Protein AF-A0A5B7D6G7-F1 (afdb_monomer)

Radius of gyration: 20.79 Å; Cα contacts (8 Å, |Δi|>4): 85; chains: 1; bounding box: 47×37×53 Å

Secondary structure (DSSP, 8-state):
----PPPPHHHHHHHHTT-HHHHHTS-HHHHGGGHHHHHHHHHSPPS---HHHHHHHHHHHHHHHT-THHHHHHHHHT--HHHHHHHHHHHHHHHHHTTT--TT--SS-----S-HHHHHHHS-HHHHHHHHHHHHHHHHHH--

Foldseek 3Di:
DPDLDDQDPQNVVCVVVVVLVSVLPDDPVNCVSCLLVLLVLLPDDDPDPDPVSVVSSVSSVVVLVVDPVSVLSNLVSVQPPVVVVVLLVVQLVVCVVPPNDDPQDRSLDHDCPDDLVVCLVPDGPNNVVSSVSSVVSNVVVVVD

pLDDT: mean 80.15, std 9.9, range [40.59, 91.38]

Sequence (144 aa):
MPVATPVSPRVFKAIEKSDIHTLACCREEDIRAILPCLVRMSLIAPLDHSEECIAGRKVILRILSGIEVVNSLVALLSIDFPALEADVKKEQQLRQKLGGGNQGESVLVQNLANGLALEFECSDPTRRLRLLLSELLLVMAQLI

Solvent-accessible surface area (backbone atoms only — not comparable to full-atom values): 8798 Å² total; per-residue (Å²): 129,86,76,79,70,77,71,48,72,68,57,51,52,26,59,78,67,64,37,56,71,62,55,71,71,52,53,67,81,67,44,58,76,48,41,71,58,54,51,47,65,66,69,51,82,71,93,58,85,49,70,67,52,54,53,45,45,53,52,52,51,53,61,47,73,74,40,77,69,43,60,62,48,48,55,62,71,66,55,60,56,70,62,50,51,54,45,51,53,50,40,54,51,50,50,68,72,61,69,81,67,73,86,83,76,43,77,58,57,68,84,79,86,56,61,71,68,60,48,44,74,75,42,55,68,60,57,33,50,30,51,51,49,50,53,50,53,54,54,56,63,72,76,109

Mean predicted aligned error: 10.12 Å

Organism: Portunus trituberculatus (NCBI:txid210409)

InterPro domains:
  IPR029321 Integrator complex subunit 2 [PF14750] (20-143)
  IPR029321 Integrator complex subunit 2 [PTHR28608] (6-143)

Nearest PDB structures (foldseek):
  8rc4-assembly1_b  TM=6.571E-01  e=1.757E-06  Homo sapiens
  7ycx-assembly1_B  TM=6.216E-01  e=2.152E-06  Homo sapiens
  8rbx-assembly1_b  TM=6.575E-01  e=7.265E-06  Homo sapiens

Structure (mmCIF, N/CA/C/O backbone):
data_AF-A0A5B7D6G7-F1
#
_entry.id   AF-A0A5B7D6G7-F1
#
loop_
_atom_site.group_PDB
_atom_site.id
_atom_site.type_symbol
_atom_site.label_atom_id
_atom_site.label_alt_id
_atom_site.label_comp_id
_atom_site.label_asym_id
_atom_site.label_entity_id
_atom_site.label_seq_id
_atom_site.pdbx_PDB_ins_code
_atom_site.Cartn_x
_atom_site.Cartn_y
_atom_site.Cartn_z
_atom_site.occupancy
_atom_site.B_iso_or_equiv
_atom_site.auth_seq_id
_atom_site.auth_comp_id
_atom_site.auth_asym_id
_atom_site.auth_atom_id
_atom_site.pdbx_PDB_model_num
ATOM 1 N N . MET A 1 1 ? -3.063 -21.694 -6.028 1.00 40.59 1 MET A N 1
ATOM 2 C CA . MET A 1 1 ? -2.247 -20.504 -5.702 1.00 40.59 1 MET A CA 1
ATOM 3 C C . MET A 1 1 ? -1.380 -20.196 -6.908 1.00 40.59 1 MET A C 1
ATOM 5 O O . MET A 1 1 ? -0.779 -21.145 -7.401 1.00 40.59 1 MET A O 1
ATOM 9 N N . PRO A 1 2 ? -1.350 -18.965 -7.446 1.00 51.28 2 PRO A N 1
ATOM 10 C CA . PRO A 1 2 ? -0.471 -18.677 -8.568 1.00 51.28 2 PRO A CA 1
ATOM 11 C C . PRO A 1 2 ? 0.969 -18.745 -8.055 1.00 51.28 2 PRO A C 1
ATOM 13 O O . PRO A 1 2 ? 1.349 -18.016 -7.140 1.00 51.28 2 PRO A O 1
ATOM 16 N N . VAL A 1 3 ? 1.731 -19.696 -8.590 1.00 53.28 3 VAL A N 1
ATOM 17 C CA . VAL A 1 3 ? 3.166 -19.839 -8.344 1.00 53.28 3 VAL A CA 1
ATOM 18 C C . VAL A 1 3 ? 3.813 -18.533 -8.791 1.00 53.28 3 VAL A C 1
ATOM 20 O O . VAL A 1 3 ? 3.633 -18.133 -9.940 1.00 53.28 3 VAL A O 1
ATOM 23 N N . ALA A 1 4 ? 4.498 -17.838 -7.881 1.00 61.00 4 ALA A N 1
ATOM 24 C CA . ALA A 1 4 ? 5.213 -16.613 -8.211 1.00 61.00 4 ALA A CA 1
ATOM 25 C C . ALA A 1 4 ? 6.219 -16.931 -9.324 1.00 61.00 4 ALA A C 1
ATOM 27 O O . ALA A 1 4 ? 7.186 -17.661 -9.107 1.00 61.00 4 ALA A O 1
ATOM 28 N N . THR A 1 5 ? 5.955 -16.441 -10.534 1.00 67.38 5 THR A N 1
ATOM 29 C CA . THR A 1 5 ? 6.876 -16.580 -11.658 1.00 67.38 5 THR A CA 1
ATOM 30 C C 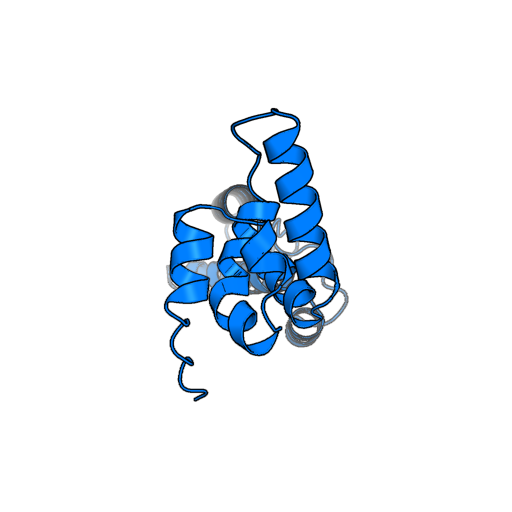. THR A 1 5 ? 8.188 -15.896 -11.279 1.00 67.38 5 THR A C 1
ATOM 32 O O . THR A 1 5 ? 8.158 -14.725 -10.886 1.00 67.38 5 THR A O 1
ATOM 35 N N . PRO A 1 6 ? 9.328 -16.604 -11.332 1.00 76.38 6 PRO A N 1
ATOM 36 C CA . PRO A 1 6 ? 10.604 -16.039 -10.924 1.00 76.38 6 PRO A CA 1
ATOM 37 C C . PRO A 1 6 ? 10.941 -14.823 -11.791 1.00 76.38 6 PRO A C 1
ATOM 39 O O . PRO A 1 6 ? 10.789 -14.857 -13.011 1.00 76.38 6 PRO A O 1
ATOM 42 N N . VAL A 1 7 ? 11.399 -13.744 -11.150 1.00 81.06 7 VAL A N 1
ATOM 43 C CA . VAL A 1 7 ? 11.840 -12.528 -11.846 1.00 81.06 7 VAL A CA 1
ATOM 44 C C . VAL A 1 7 ? 13.009 -12.890 -12.756 1.00 81.06 7 VAL A C 1
ATOM 46 O O . VAL A 1 7 ? 13.977 -13.512 -12.313 1.00 81.06 7 VAL A O 1
ATOM 49 N N . SER A 1 8 ? 12.945 -12.495 -14.028 1.00 86.06 8 SER A N 1
ATOM 50 C CA . SER A 1 8 ? 14.039 -12.783 -14.951 1.00 86.06 8 SER A CA 1
ATOM 51 C C . SER A 1 8 ? 15.327 -12.062 -14.509 1.00 86.06 8 SER A C 1
ATOM 53 O O . SER A 1 8 ? 15.271 -10.916 -14.046 1.00 86.06 8 SER A O 1
ATOM 55 N N . PRO A 1 9 ? 16.521 -12.668 -14.679 1.00 86.56 9 PRO A N 1
ATOM 56 C CA . PRO A 1 9 ? 17.784 -12.044 -14.269 1.00 86.56 9 PRO A CA 1
ATOM 57 C C . PRO A 1 9 ? 18.030 -10.677 -14.917 1.00 86.56 9 PRO A C 1
ATOM 59 O O . PRO A 1 9 ? 18.694 -9.818 -14.338 1.00 86.56 9 PRO A O 1
ATOM 62 N N . ARG A 1 10 ? 17.487 -10.467 -16.123 1.00 87.06 10 ARG A N 1
ATOM 63 C CA . ARG A 1 10 ? 17.542 -9.188 -16.837 1.00 87.06 10 ARG A CA 1
ATOM 64 C C . ARG A 1 10 ? 16.758 -8.105 -16.099 1.00 87.06 10 ARG A C 1
ATOM 66 O O . ARG A 1 10 ? 17.290 -7.021 -15.892 1.00 87.06 10 ARG A O 1
ATOM 73 N N . VAL A 1 11 ? 15.525 -8.407 -15.694 1.00 87.31 11 VAL A N 1
ATOM 74 C CA . VAL A 1 11 ? 14.659 -7.474 -14.961 1.00 87.31 11 VAL A CA 1
ATOM 75 C C . VAL A 1 11 ? 15.235 -7.182 -13.580 1.00 87.31 11 VAL A C 1
ATOM 77 O O . VAL A 1 11 ? 15.297 -6.027 -13.173 1.00 87.31 11 VAL A O 1
ATOM 80 N N . PHE A 1 12 ? 15.736 -8.211 -12.893 1.00 87.56 12 PHE A N 1
ATOM 81 C CA . PHE A 1 12 ? 16.377 -8.048 -11.591 1.00 87.56 12 PHE A CA 1
ATOM 82 C C . PHE A 1 12 ? 17.577 -7.091 -11.656 1.00 87.56 12 PHE A C 1
ATOM 84 O O . PHE A 1 12 ? 17.635 -6.126 -10.897 1.00 87.56 12 PHE A O 1
ATOM 91 N N . LYS A 1 13 ? 18.489 -7.294 -12.620 1.00 89.12 13 LYS A N 1
ATOM 92 C CA . LYS A 1 13 ? 19.636 -6.394 -12.839 1.00 89.12 13 LYS A CA 1
ATOM 93 C C . LYS A 1 13 ? 19.214 -4.975 -13.218 1.00 89.12 13 LYS A C 1
ATOM 95 O O . LYS A 1 13 ? 19.887 -4.024 -12.833 1.00 89.12 13 LYS A O 1
ATOM 100 N N . ALA A 1 14 ? 18.130 -4.828 -13.980 1.00 88.44 14 ALA A N 1
ATOM 101 C CA . ALA A 1 14 ? 17.616 -3.516 -14.358 1.00 88.44 14 ALA A CA 1
ATOM 102 C C . ALA A 1 14 ? 17.087 -2.743 -13.139 1.00 88.44 14 ALA A C 1
ATOM 104 O O . ALA A 1 14 ? 17.354 -1.553 -13.021 1.00 88.44 14 ALA A O 1
ATOM 105 N N . ILE A 1 15 ? 16.421 -3.411 -12.191 1.00 87.56 15 ILE A N 1
ATOM 106 C CA . ILE A 1 15 ? 16.010 -2.788 -10.921 1.00 87.56 15 ILE A CA 1
ATOM 107 C C . ILE A 1 15 ? 17.213 -2.450 -10.052 1.00 87.56 15 ILE A C 1
ATOM 109 O O . ILE A 1 15 ? 17.296 -1.335 -9.549 1.00 87.56 15 ILE A O 1
ATOM 113 N N . GLU A 1 16 ? 18.133 -3.401 -9.870 1.00 86.88 16 GLU A N 1
ATOM 114 C CA . GLU A 1 16 ? 19.326 -3.225 -9.035 1.00 86.88 16 GLU A CA 1
ATOM 115 C C . GLU A 1 16 ? 20.129 -1.990 -9.462 1.00 86.88 16 GLU A C 1
ATOM 117 O O . GLU A 1 16 ? 20.572 -1.208 -8.625 1.00 86.88 16 GLU A O 1
ATOM 122 N N . LYS A 1 17 ? 20.269 -1.787 -10.776 1.00 86.50 17 LYS A N 1
ATOM 123 C CA . LYS A 1 17 ? 20.980 -0.642 -11.356 1.00 86.50 17 LYS A CA 1
ATOM 124 C C . LYS A 1 17 ? 20.103 0.586 -11.590 1.00 86.50 17 LYS A C 1
ATOM 126 O O . LYS A 1 17 ? 20.603 1.573 -12.119 1.00 86.50 17 LYS A O 1
ATOM 131 N N . SER A 1 18 ? 18.817 0.526 -11.243 1.00 81.06 18 SER A N 1
ATOM 132 C CA . SER A 1 18 ? 17.831 1.560 -11.568 1.00 81.06 18 SER A CA 1
ATOM 133 C C . SER A 1 18 ? 17.865 1.975 -13.053 1.00 81.06 18 SER A C 1
ATOM 135 O O . SER A 1 18 ? 17.728 3.150 -13.393 1.00 81.06 18 SER A O 1
ATOM 137 N N . ASP A 1 19 ? 18.053 1.007 -13.954 1.00 86.00 19 ASP A N 1
ATOM 138 C CA . ASP A 1 19 ? 18.057 1.219 -15.402 1.00 86.00 19 ASP A CA 1
ATOM 139 C C . ASP A 1 19 ? 16.619 1.273 -15.932 1.00 86.00 19 ASP A C 1
ATOM 141 O O . ASP A 1 19 ? 16.009 0.277 -16.337 1.00 86.00 19 ASP A O 1
ATOM 145 N N . ILE A 1 20 ? 16.074 2.485 -15.915 1.00 84.75 20 ILE A N 1
ATOM 146 C CA . ILE A 1 20 ? 14.682 2.762 -16.265 1.00 84.75 20 ILE A CA 1
ATOM 147 C C . ILE A 1 20 ? 14.415 2.564 -17.766 1.00 84.75 20 ILE A C 1
ATOM 149 O O . ILE A 1 20 ? 13.304 2.186 -18.143 1.00 84.75 20 ILE A O 1
ATOM 153 N N . HIS A 1 21 ? 15.424 2.727 -18.626 1.00 84.44 21 HIS A N 1
ATOM 154 C CA . HIS A 1 21 ? 15.289 2.473 -20.063 1.00 84.44 21 HIS A CA 1
ATOM 155 C C . HIS A 1 21 ? 15.106 0.984 -20.352 1.00 84.44 21 HIS A C 1
ATOM 157 O O . HIS A 1 21 ? 14.227 0.608 -21.129 1.00 84.44 21 HIS A O 1
ATOM 163 N N . THR A 1 22 ? 15.890 0.127 -19.694 1.00 85.56 22 THR A N 1
ATOM 164 C CA . THR A 1 22 ? 15.730 -1.325 -19.827 1.00 85.56 22 THR A CA 1
ATOM 165 C C . THR A 1 22 ? 14.376 -1.787 -19.289 1.00 85.56 22 THR A C 1
ATOM 167 O O . THR A 1 22 ? 13.742 -2.631 -19.924 1.00 85.56 22 THR A O 1
ATOM 170 N N . LEU A 1 23 ? 13.903 -1.205 -18.179 1.00 85.94 23 LEU A N 1
ATOM 171 C CA . LEU A 1 23 ? 12.585 -1.504 -17.603 1.00 85.94 23 LEU A CA 1
ATOM 172 C C . LEU A 1 23 ? 11.427 -1.100 -18.526 1.00 85.94 23 LEU A C 1
ATOM 174 O O . LEU A 1 23 ? 10.457 -1.844 -18.635 1.00 85.94 23 LEU A O 1
ATOM 178 N N . ALA A 1 24 ? 11.533 0.028 -19.232 1.00 84.88 24 ALA A N 1
ATOM 179 C CA . ALA A 1 24 ? 10.503 0.487 -20.169 1.00 84.88 24 ALA A CA 1
ATOM 180 C C . ALA A 1 24 ? 10.341 -0.420 -21.405 1.00 84.88 24 ALA A C 1
ATOM 182 O O . ALA A 1 24 ? 9.281 -0.431 -22.025 1.00 84.88 24 ALA A O 1
ATOM 183 N N . CYS A 1 25 ? 11.379 -1.182 -21.759 1.00 86.12 25 CYS A N 1
ATOM 184 C CA . CYS A 1 25 ? 11.367 -2.126 -22.879 1.00 86.12 25 CYS A CA 1
ATOM 185 C C . CYS A 1 25 ? 10.923 -3.546 -22.481 1.00 86.12 25 CYS A C 1
ATOM 187 O O . CYS A 1 25 ? 10.847 -4.424 -23.345 1.00 86.12 25 CYS A O 1
ATOM 189 N N . CYS A 1 26 ? 10.697 -3.811 -21.192 1.00 85.56 26 CYS A N 1
ATOM 190 C CA . CYS A 1 26 ? 10.244 -5.115 -20.716 1.00 85.56 26 CYS A CA 1
ATOM 191 C C . CYS A 1 26 ? 8.754 -5.328 -21.015 1.00 85.56 26 CYS A C 1
ATOM 193 O O . CYS A 1 26 ? 7.966 -4.386 -21.080 1.00 85.56 26 CYS A O 1
ATOM 195 N N . ARG A 1 27 ? 8.360 -6.592 -21.196 1.00 84.31 27 ARG A N 1
ATOM 196 C CA . ARG A 1 27 ? 6.951 -6.955 -21.364 1.00 84.31 27 ARG A CA 1
ATOM 197 C C . ARG A 1 27 ? 6.223 -6.878 -20.027 1.00 84.31 27 ARG A C 1
ATOM 199 O O . ARG A 1 27 ? 6.825 -7.060 -18.973 1.00 84.31 27 ARG A O 1
ATOM 206 N N . GLU A 1 28 ? 4.911 -6.679 -20.071 1.00 81.62 28 GLU A N 1
ATOM 207 C CA . GLU A 1 28 ? 4.081 -6.602 -18.865 1.00 81.62 28 GLU A CA 1
ATOM 208 C C . GLU A 1 28 ? 4.193 -7.863 -17.986 1.00 81.62 28 GLU A C 1
ATOM 210 O O . GLU A 1 28 ? 4.279 -7.756 -16.764 1.00 81.62 28 GLU A O 1
ATOM 215 N N . GLU A 1 29 ? 4.279 -9.048 -18.601 1.00 82.50 29 GLU A N 1
ATOM 216 C CA . GLU A 1 29 ? 4.464 -10.339 -17.917 1.00 82.50 29 GLU A CA 1
ATOM 217 C C . GLU A 1 29 ? 5.726 -10.379 -17.038 1.00 82.50 29 GLU A C 1
ATOM 219 O O . GLU A 1 29 ? 5.682 -10.855 -15.903 1.00 82.50 29 GLU A O 1
ATOM 224 N N . ASP A 1 30 ? 6.817 -9.793 -17.530 1.00 83.06 30 ASP A N 1
ATOM 225 C CA . ASP A 1 30 ? 8.105 -9.713 -16.844 1.00 83.06 30 ASP A CA 1
ATOM 226 C C . ASP A 1 30 ? 8.106 -8.635 -15.744 1.00 83.06 30 ASP A C 1
ATOM 228 O O . ASP A 1 30 ? 8.766 -8.780 -14.712 1.00 83.06 30 ASP A O 1
ATOM 232 N N . ILE A 1 31 ? 7.358 -7.546 -15.958 1.00 84.56 31 ILE A N 1
ATOM 233 C CA . ILE A 1 31 ? 7.254 -6.409 -15.030 1.00 84.56 31 ILE A CA 1
ATOM 234 C C . ILE A 1 31 ? 6.298 -6.720 -13.870 1.00 84.56 31 ILE A C 1
ATOM 236 O O . ILE A 1 31 ? 6.458 -6.198 -12.766 1.00 84.56 31 ILE A O 1
ATOM 240 N N . ARG A 1 32 ? 5.314 -7.602 -14.065 1.00 83.38 32 ARG A N 1
ATOM 241 C CA . ARG A 1 32 ? 4.261 -7.871 -13.073 1.00 83.38 32 ARG A CA 1
ATOM 242 C C . ARG A 1 32 ? 4.804 -8.274 -11.699 1.00 83.38 32 ARG A C 1
ATOM 244 O O . ARG A 1 32 ? 4.275 -7.833 -10.680 1.00 83.38 32 ARG A O 1
ATOM 251 N N . ALA A 1 33 ? 5.872 -9.069 -11.661 1.00 84.56 33 ALA A N 1
ATOM 252 C CA . ALA A 1 33 ? 6.488 -9.539 -10.417 1.00 84.56 33 ALA A CA 1
ATOM 253 C C . ALA A 1 33 ? 7.170 -8.417 -9.609 1.00 84.56 33 ALA A C 1
ATOM 255 O O . ALA A 1 33 ? 7.323 -8.528 -8.395 1.00 84.56 33 ALA A O 1
ATOM 256 N N . ILE A 1 34 ? 7.559 -7.329 -10.275 1.00 86.75 34 ILE A N 1
ATOM 257 C CA . ILE A 1 34 ? 8.293 -6.202 -9.682 1.00 86.75 34 ILE A CA 1
ATOM 258 C C . ILE A 1 34 ? 7.413 -4.959 -9.515 1.00 86.75 34 ILE A C 1
ATOM 260 O O . ILE A 1 34 ? 7.852 -3.937 -8.987 1.00 86.75 34 ILE A O 1
ATOM 264 N N . LEU A 1 35 ? 6.156 -5.051 -9.946 1.00 86.44 35 LEU A N 1
ATOM 265 C CA . LEU A 1 35 ? 5.185 -3.968 -9.948 1.00 86.44 35 LEU A CA 1
ATOM 266 C C . LEU A 1 35 ? 5.016 -3.303 -8.568 1.00 86.44 35 LEU A C 1
ATOM 268 O O . LEU A 1 35 ? 5.052 -2.074 -8.517 1.00 86.44 35 LEU A O 1
ATOM 272 N N . PRO A 1 36 ? 4.942 -4.039 -7.434 1.00 85.31 36 PRO A N 1
ATOM 273 C C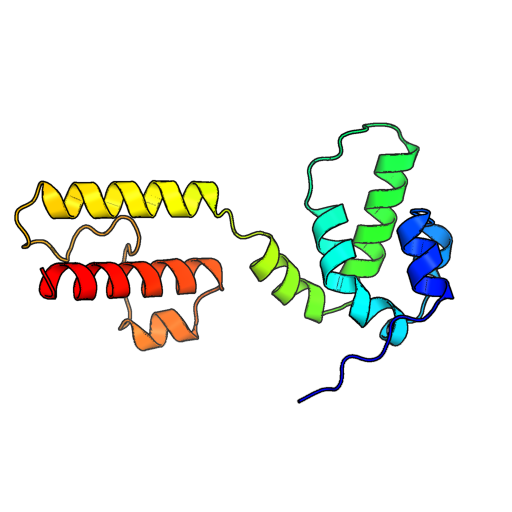A . PRO A 1 36 ? 4.882 -3.410 -6.112 1.00 85.31 36 PRO A CA 1
ATOM 274 C C . PRO A 1 36 ? 6.111 -2.542 -5.793 1.00 85.31 36 PRO A C 1
ATOM 276 O O . PRO A 1 36 ? 5.981 -1.500 -5.149 1.00 85.31 36 PRO A O 1
ATOM 279 N N . CYS A 1 37 ? 7.300 -2.942 -6.257 1.00 86.06 37 CYS A N 1
ATOM 280 C CA . CYS A 1 37 ? 8.536 -2.183 -6.063 1.00 86.06 37 CYS A CA 1
ATOM 281 C C . CYS A 1 37 ? 8.519 -0.885 -6.872 1.00 86.06 37 CYS A C 1
ATOM 283 O O . CYS A 1 37 ? 8.833 0.172 -6.330 1.00 86.06 37 CYS A O 1
ATOM 285 N N . LEU A 1 38 ? 8.092 -0.948 -8.136 1.00 86.44 38 LEU A N 1
ATOM 286 C CA . LEU A 1 38 ? 7.972 0.231 -8.998 1.00 86.44 38 LEU A CA 1
ATOM 287 C C . LEU A 1 38 ? 6.936 1.223 -8.465 1.00 86.44 38 LEU A C 1
ATOM 289 O O . LEU A 1 38 ? 7.193 2.427 -8.435 1.00 86.44 38 LEU A O 1
ATOM 293 N N . VAL A 1 39 ? 5.795 0.723 -7.978 1.00 85.88 39 VAL A N 1
ATOM 294 C CA . VAL A 1 39 ? 4.786 1.564 -7.322 1.00 85.88 39 VAL A CA 1
ATOM 295 C C . VAL A 1 39 ? 5.395 2.263 -6.107 1.00 85.88 39 VAL A C 1
ATOM 297 O O . VAL A 1 39 ? 5.292 3.483 -6.006 1.00 85.88 39 VAL A O 1
ATOM 300 N 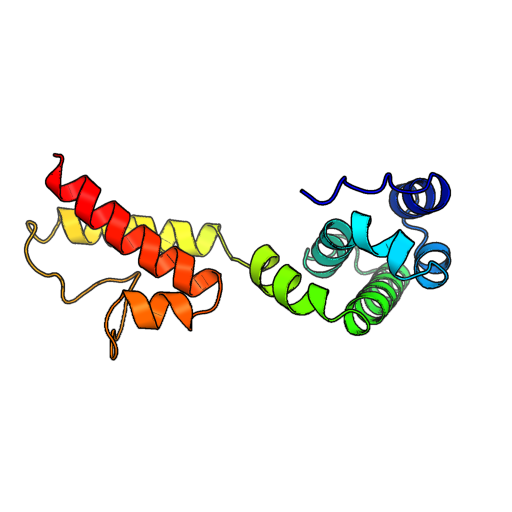N . ARG A 1 40 ? 6.118 1.551 -5.232 1.00 82.69 40 ARG A N 1
ATOM 301 C CA . ARG A 1 40 ? 6.800 2.189 -4.091 1.00 82.69 40 ARG A CA 1
ATOM 302 C C . ARG A 1 40 ? 7.830 3.232 -4.514 1.00 82.69 40 ARG A C 1
ATOM 304 O O . ARG A 1 40 ? 7.811 4.328 -3.967 1.00 82.69 40 ARG A O 1
ATOM 311 N N . MET A 1 41 ? 8.672 2.934 -5.502 1.00 82.06 41 MET A N 1
ATOM 312 C CA . MET A 1 41 ? 9.629 3.906 -6.050 1.00 82.06 41 MET A CA 1
ATOM 313 C C . MET A 1 41 ? 8.935 5.175 -6.563 1.00 82.06 41 MET A C 1
ATOM 315 O O . MET A 1 41 ? 9.477 6.267 -6.433 1.00 82.06 41 MET A O 1
ATOM 319 N N . SER A 1 42 ? 7.722 5.052 -7.112 1.00 80.88 42 SER A N 1
ATOM 320 C CA . SER A 1 42 ? 6.945 6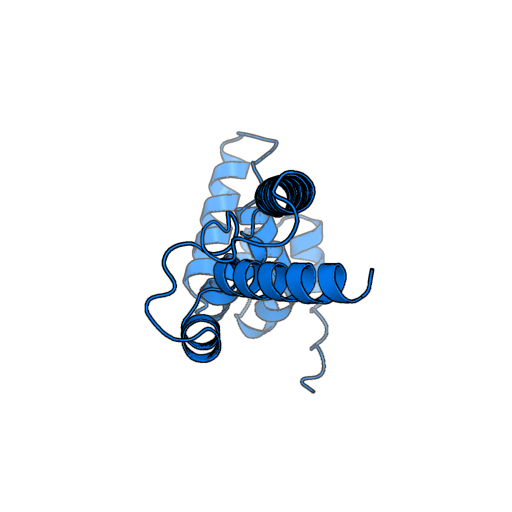.200 -7.585 1.00 80.88 42 SER A CA 1
ATOM 321 C C . SER A 1 42 ? 6.282 7.011 -6.466 1.00 80.88 42 SER A C 1
ATOM 323 O O . SER A 1 42 ? 6.103 8.217 -6.637 1.00 80.88 42 SER A O 1
ATOM 325 N N . LEU A 1 43 ? 5.921 6.377 -5.344 1.00 78.50 43 LEU A N 1
ATOM 326 C CA . LEU A 1 43 ? 5.189 6.999 -4.233 1.00 78.50 43 LEU A CA 1
ATOM 327 C C . LEU A 1 43 ? 6.109 7.634 -3.182 1.00 78.50 43 LEU A C 1
ATOM 329 O O . LEU A 1 43 ? 5.717 8.611 -2.548 1.00 78.50 43 LEU A O 1
ATOM 333 N N . ILE A 1 44 ? 7.324 7.112 -2.998 1.00 76.81 44 ILE A N 1
ATOM 334 C CA . ILE A 1 44 ? 8.288 7.660 -2.037 1.00 76.81 44 ILE A CA 1
ATOM 335 C C . ILE A 1 44 ? 8.734 9.063 -2.486 1.00 76.81 44 ILE A C 1
ATOM 337 O O . ILE A 1 44 ? 8.962 9.315 -3.672 1.00 76.81 44 ILE A O 1
ATOM 341 N N . ALA A 1 45 ? 8.854 9.989 -1.530 1.00 72.19 45 ALA A N 1
ATOM 342 C CA . ALA A 1 45 ? 9.425 11.306 -1.784 1.00 72.19 45 ALA A CA 1
ATOM 343 C C . ALA A 1 45 ? 10.881 11.146 -2.267 1.00 72.19 45 ALA A C 1
ATOM 345 O O . ALA A 1 45 ? 11.670 10.485 -1.587 1.00 72.19 45 ALA A O 1
ATOM 346 N N . PRO A 1 46 ? 11.247 11.697 -3.436 1.00 70.44 46 PRO A N 1
ATOM 347 C CA . PRO A 1 46 ? 12.583 11.506 -3.971 1.00 70.44 46 PRO A CA 1
ATOM 348 C C . PRO A 1 46 ? 13.598 12.218 -3.071 1.00 70.44 46 PRO A C 1
ATOM 350 O O . PRO A 1 46 ? 13.400 13.372 -2.697 1.00 70.44 46 PRO A O 1
ATOM 353 N N . LEU A 1 47 ? 14.674 11.513 -2.719 1.00 69.25 47 LEU A N 1
ATOM 354 C CA . LEU A 1 47 ? 15.796 12.071 -1.953 1.00 69.25 47 LEU A CA 1
ATOM 355 C C . LEU A 1 47 ? 16.686 12.978 -2.819 1.00 69.25 47 LEU A C 1
ATOM 357 O O . LEU A 1 47 ? 17.456 13.771 -2.286 1.00 69.25 47 LEU A O 1
ATOM 361 N N . ASP A 1 48 ? 16.573 12.844 -4.142 1.00 73.50 48 ASP A N 1
ATOM 362 C CA . ASP A 1 48 ? 17.298 13.607 -5.151 1.00 73.50 48 ASP A CA 1
ATOM 363 C C . ASP A 1 48 ? 16.303 14.319 -6.085 1.00 73.50 48 ASP A C 1
ATOM 365 O O . ASP A 1 48 ? 15.317 13.736 -6.537 1.00 73.50 48 ASP A O 1
ATOM 369 N N . HIS A 1 49 ? 16.556 15.595 -6.365 1.00 77.69 49 HIS A N 1
ATOM 370 C CA . HIS A 1 49 ? 15.741 16.434 -7.247 1.00 77.69 49 HIS A CA 1
ATOM 371 C C . HIS A 1 49 ? 16.427 16.716 -8.587 1.00 77.69 49 HIS A C 1
ATOM 373 O O . HIS A 1 49 ? 16.007 17.615 -9.313 1.00 77.69 49 HIS A O 1
ATOM 379 N N . SER A 1 50 ? 17.478 15.963 -8.922 1.00 83.44 50 SER A N 1
ATOM 380 C CA . SER A 1 50 ? 18.099 16.011 -10.241 1.00 83.44 50 SER A CA 1
ATOM 381 C C . SER A 1 50 ? 17.078 15.768 -11.363 1.00 83.44 50 SER A C 1
ATOM 383 O O . SER A 1 50 ? 16.132 14.981 -11.234 1.00 83.44 50 SER A O 1
ATOM 385 N N . GLU A 1 51 ? 17.284 16.435 -12.501 1.00 79.19 51 GLU A N 1
ATOM 386 C CA . GLU A 1 51 ? 16.431 16.284 -13.689 1.00 79.19 51 GLU A CA 1
ATOM 387 C C . GLU A 1 51 ? 16.372 14.825 -14.172 1.00 79.19 51 GLU A C 1
ATOM 389 O O . GLU A 1 51 ? 15.322 14.355 -14.609 1.00 79.19 51 GLU A O 1
ATOM 394 N N . GLU A 1 52 ? 17.470 14.078 -14.025 1.00 79.56 52 GLU A N 1
ATOM 395 C CA . GLU A 1 52 ? 17.548 12.651 -14.355 1.00 79.56 52 GLU A CA 1
ATOM 396 C C . GLU A 1 52 ? 16.629 11.805 -13.462 1.00 79.56 52 GLU A C 1
ATOM 398 O O . GLU A 1 52 ? 15.888 10.955 -13.968 1.00 79.56 52 GLU A O 1
ATOM 403 N N . CYS A 1 53 ? 16.594 12.074 -12.151 1.00 77.69 53 CYS A N 1
ATOM 404 C CA . CYS A 1 53 ? 15.701 11.388 -11.216 1.00 77.69 53 CYS A CA 1
ATOM 405 C C . CYS A 1 53 ? 14.224 11.675 -11.535 1.00 77.69 53 CYS A C 1
ATOM 407 O O . CYS A 1 53 ? 13.391 10.762 -11.601 1.00 77.69 53 CYS A O 1
ATOM 409 N N . ILE A 1 54 ? 13.895 12.942 -11.804 1.00 80.75 54 ILE A N 1
ATOM 410 C CA . ILE A 1 54 ? 12.534 13.366 -12.158 1.00 80.75 54 ILE A CA 1
ATOM 411 C C . ILE A 1 54 ? 12.097 12.733 -13.488 1.00 80.75 54 ILE A C 1
ATOM 413 O O . ILE A 1 54 ? 10.970 12.235 -13.595 1.00 80.75 54 ILE A O 1
ATOM 417 N N . ALA A 1 55 ? 12.972 12.718 -14.497 1.00 83.44 55 ALA A N 1
ATOM 418 C CA . ALA A 1 55 ? 12.716 12.080 -15.785 1.00 83.44 55 ALA A CA 1
ATOM 419 C C . ALA A 1 55 ? 12.503 10.567 -15.634 1.00 83.44 55 ALA A C 1
ATOM 421 O O . ALA A 1 55 ? 11.527 10.024 -16.159 1.00 83.44 55 ALA A O 1
ATOM 422 N N . GLY A 1 56 ? 13.347 9.900 -14.846 1.00 81.81 56 GLY A N 1
ATOM 423 C CA . GLY A 1 56 ? 13.205 8.487 -14.513 1.00 81.81 56 GLY A CA 1
ATOM 424 C C . GLY A 1 56 ? 11.856 8.165 -13.866 1.00 81.81 56 GLY A C 1
ATOM 425 O O . GLY A 1 56 ? 11.135 7.268 -14.312 1.00 81.81 56 GLY A O 1
ATOM 426 N N . ARG A 1 57 ? 11.444 8.960 -12.873 1.00 82.75 57 ARG A N 1
ATOM 427 C CA . ARG A 1 57 ? 10.145 8.802 -12.202 1.00 82.75 57 ARG A CA 1
ATOM 428 C C . ARG A 1 57 ? 8.968 8.943 -13.168 1.00 82.75 57 ARG A C 1
ATOM 430 O O . ARG A 1 57 ? 8.018 8.167 -13.076 1.00 82.75 57 ARG A O 1
ATOM 437 N N . LYS A 1 58 ? 9.029 9.881 -14.122 1.00 84.00 58 LYS A N 1
ATOM 438 C CA . LYS A 1 58 ? 7.997 10.030 -15.169 1.00 84.00 58 LYS A CA 1
ATOM 439 C C . LYS A 1 58 ? 7.873 8.770 -16.027 1.00 84.00 58 LYS A C 1
ATOM 441 O O . LYS A 1 58 ? 6.759 8.365 -16.351 1.00 84.00 58 LYS A O 1
ATOM 446 N N . VAL A 1 59 ? 8.992 8.134 -16.373 1.00 85.25 59 VAL A N 1
ATOM 447 C CA . VAL A 1 59 ? 8.979 6.883 -17.147 1.00 85.25 59 VAL A CA 1
ATOM 448 C C . VAL A 1 59 ? 8.395 5.734 -16.324 1.00 85.25 59 VAL A C 1
ATOM 450 O O . VAL A 1 59 ? 7.551 5.007 -16.842 1.00 85.25 59 VAL A O 1
ATOM 453 N N . ILE A 1 60 ? 8.740 5.614 -15.036 1.00 86.06 60 ILE A N 1
ATOM 454 C CA . ILE A 1 60 ? 8.125 4.622 -14.136 1.00 86.06 60 ILE A CA 1
ATOM 455 C C . ILE A 1 60 ? 6.607 4.827 -14.065 1.00 86.06 60 ILE A C 1
ATOM 457 O O . ILE A 1 60 ? 5.853 3.880 -14.266 1.00 86.06 60 ILE A O 1
ATOM 461 N N . LEU A 1 61 ? 6.139 6.061 -13.856 1.00 83.94 61 LEU A N 1
ATOM 462 C CA . LEU A 1 61 ? 4.705 6.375 -13.832 1.00 83.94 61 LEU A CA 1
ATOM 463 C C . LEU A 1 61 ? 4.010 6.033 -15.156 1.00 83.94 61 LEU A C 1
ATOM 465 O O . LEU A 1 61 ? 2.880 5.553 -15.149 1.00 83.94 61 LEU A O 1
ATOM 469 N N . ARG A 1 62 ? 4.690 6.220 -16.293 1.00 84.75 62 ARG A N 1
ATOM 470 C CA . ARG A 1 62 ? 4.170 5.827 -17.607 1.00 84.75 62 ARG A CA 1
ATOM 471 C C . ARG A 1 62 ? 4.022 4.309 -17.736 1.00 84.75 62 ARG A C 1
ATOM 473 O O . ARG A 1 62 ? 2.981 3.861 -18.206 1.00 84.75 62 ARG A O 1
ATOM 480 N N . ILE A 1 63 ? 5.010 3.529 -17.289 1.00 82.75 63 ILE A N 1
ATOM 481 C CA . ILE A 1 63 ? 4.921 2.055 -17.240 1.00 82.75 63 ILE A CA 1
ATOM 482 C C . ILE A 1 63 ? 3.721 1.639 -16.379 1.00 82.75 63 ILE A C 1
ATOM 484 O O . ILE A 1 63 ? 2.907 0.818 -16.789 1.00 82.75 63 ILE A O 1
ATOM 488 N N . LEU A 1 64 ? 3.581 2.262 -15.208 1.00 83.44 64 LEU A N 1
ATOM 489 C CA . LEU A 1 64 ? 2.509 1.995 -14.253 1.00 83.44 64 LEU A CA 1
ATOM 490 C C . LEU A 1 64 ? 1.115 2.358 -14.790 1.00 83.44 64 LEU A C 1
ATOM 492 O O . LEU A 1 64 ? 0.165 1.618 -14.552 1.00 83.44 64 LEU A O 1
ATOM 496 N N . SER A 1 65 ? 0.986 3.448 -15.551 1.00 80.00 65 SER A N 1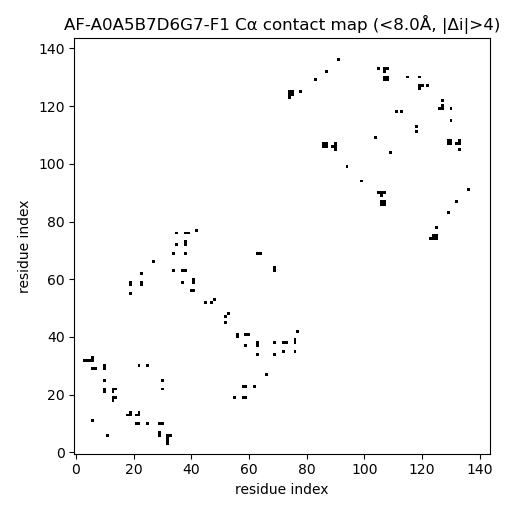
ATOM 497 C CA . SER A 1 65 ? -0.301 3.886 -16.116 1.00 80.00 65 SER A CA 1
ATOM 498 C C . SER A 1 65 ? -0.908 2.917 -17.136 1.00 80.00 65 SER A C 1
ATOM 500 O O . SER A 1 65 ? -2.104 2.989 -17.396 1.00 80.00 65 SER A O 1
ATOM 502 N N . GLY A 1 66 ? -0.102 2.018 -17.710 1.00 76.75 66 GLY A N 1
ATOM 503 C CA . GLY A 1 66 ? -0.559 1.039 -18.696 1.00 76.75 66 GLY A CA 1
ATOM 504 C C . GLY A 1 66 ? -1.131 -0.248 -18.098 1.00 76.75 66 GLY A C 1
ATOM 505 O O . GLY A 1 66 ? -1.601 -1.088 -18.855 1.00 76.75 66 GLY A O 1
ATOM 506 N N . ILE A 1 67 ? -1.073 -0.428 -16.772 1.00 82.19 67 ILE A N 1
ATOM 507 C CA . ILE A 1 67 ? -1.367 -1.706 -16.112 1.00 82.19 67 ILE A CA 1
ATOM 508 C C . ILE A 1 67 ? -2.520 -1.520 -15.120 1.00 82.19 67 ILE A C 1
ATOM 510 O O . ILE A 1 67 ? -2.352 -0.911 -14.065 1.00 82.19 67 ILE A O 1
ATOM 514 N N . GLU A 1 68 ? -3.686 -2.107 -15.401 1.00 75.69 68 GLU A N 1
ATOM 515 C CA . GLU A 1 68 ? -4.900 -1.932 -14.579 1.00 75.69 68 GLU A CA 1
ATOM 516 C C . GLU A 1 68 ? -4.712 -2.343 -13.108 1.00 75.69 68 GLU A C 1
ATOM 518 O O . GLU A 1 68 ? -5.217 -1.687 -12.194 1.00 75.69 68 GLU A O 1
ATOM 523 N N . VAL A 1 69 ? -3.925 -3.398 -12.862 1.00 78.50 69 VAL A N 1
ATOM 524 C CA . VAL A 1 69 ? -3.643 -3.932 -11.514 1.00 78.50 69 VAL A CA 1
ATOM 525 C C . VAL A 1 69 ? -2.920 -2.909 -10.627 1.00 78.50 69 VAL A C 1
ATOM 527 O O . VAL A 1 69 ? -2.996 -2.981 -9.397 1.00 78.50 69 VAL A O 1
ATOM 530 N N . VAL A 1 70 ? -2.248 -1.920 -11.227 1.00 79.88 70 VAL A N 1
ATOM 531 C CA . VAL A 1 70 ? -1.566 -0.856 -10.487 1.00 79.88 70 VAL A CA 1
ATOM 532 C C . VAL A 1 70 ? -2.545 -0.025 -9.677 1.00 79.88 70 VAL A C 1
ATOM 534 O O . VAL A 1 70 ? -2.200 0.348 -8.566 1.00 79.88 70 VAL A O 1
ATOM 537 N N . ASN A 1 71 ? -3.770 0.210 -10.146 1.00 77.19 71 ASN A N 1
ATOM 538 C CA . ASN A 1 71 ? -4.737 1.028 -9.408 1.00 77.19 71 ASN A CA 1
ATOM 539 C C . ASN A 1 71 ? -5.064 0.420 -8.037 1.00 77.19 71 ASN A C 1
ATOM 541 O O . ASN A 1 71 ? -5.044 1.111 -7.017 1.00 77.19 71 ASN A O 1
ATOM 545 N N . SER A 1 72 ? -5.278 -0.898 -7.993 1.00 76.31 72 SER A N 1
ATOM 546 C CA . SER A 1 72 ? -5.482 -1.624 -6.738 1.00 76.31 72 SER A CA 1
ATOM 547 C C . SER A 1 72 ? -4.215 -1.652 -5.876 1.00 76.31 72 SER A C 1
ATOM 549 O O . SER A 1 72 ? -4.302 -1.511 -4.658 1.00 76.31 72 SER A O 1
ATOM 551 N N . LEU A 1 73 ? -3.030 -1.793 -6.483 1.00 79.75 73 LEU A N 1
ATOM 552 C CA . LEU A 1 73 ? -1.753 -1.759 -5.757 1.00 79.75 73 LEU A CA 1
ATOM 553 C C . LEU A 1 73 ? -1.447 -0.382 -5.172 1.00 79.75 73 LEU A C 1
ATOM 555 O O . LEU A 1 73 ? -0.985 -0.301 -4.041 1.00 79.75 73 LEU A O 1
ATOM 559 N N . VAL A 1 74 ? -1.711 0.692 -5.911 1.00 79.38 74 VAL A N 1
ATOM 560 C CA . VAL A 1 74 ? -1.549 2.072 -5.452 1.00 79.38 74 VAL A CA 1
ATOM 561 C C . VAL A 1 74 ? -2.476 2.311 -4.272 1.00 79.38 74 VAL A C 1
ATOM 563 O O . VAL A 1 74 ? -2.000 2.778 -3.245 1.00 79.38 74 VAL A O 1
ATOM 566 N N . ALA A 1 75 ? -3.748 1.911 -4.352 1.00 79.75 75 ALA A N 1
ATOM 567 C CA . ALA A 1 75 ? -4.675 2.020 -3.225 1.00 79.75 75 ALA A CA 1
ATOM 568 C C . ALA A 1 75 ? -4.176 1.285 -1.963 1.00 79.75 75 ALA A C 1
ATOM 570 O O . ALA A 1 75 ? -4.321 1.803 -0.862 1.00 79.75 75 ALA A O 1
ATOM 571 N N . LEU A 1 76 ? -3.552 0.109 -2.111 1.00 80.50 76 LEU A N 1
ATOM 572 C CA . LEU A 1 76 ? -2.987 -0.659 -0.992 1.00 80.50 76 LEU A CA 1
ATOM 573 C C . LEU A 1 76 ? -1.667 -0.087 -0.455 1.00 80.50 76 LEU A C 1
ATOM 575 O O . LEU A 1 76 ? -1.412 -0.131 0.745 1.00 80.50 76 LEU A O 1
ATOM 579 N N . LEU A 1 77 ? -0.801 0.414 -1.334 1.00 79.19 77 LEU A N 1
ATOM 580 C CA . LEU A 1 77 ? 0.530 0.909 -0.975 1.00 79.19 77 LEU A CA 1
ATOM 581 C C . LEU A 1 77 ? 0.528 2.376 -0.532 1.00 79.19 77 LEU A C 1
ATOM 583 O O . LEU A 1 77 ? 1.497 2.804 0.085 1.00 79.19 77 LEU A O 1
ATOM 587 N N . SER A 1 78 ? -0.541 3.120 -0.823 1.00 80.88 78 SER A N 1
ATOM 588 C CA . SER A 1 78 ? -0.704 4.534 -0.446 1.00 80.88 78 SER A CA 1
ATOM 589 C C . SER A 1 78 ? -1.410 4.716 0.899 1.00 80.88 78 SER A C 1
ATOM 591 O O . SER A 1 78 ? -1.767 5.836 1.257 1.00 80.88 78 SER A O 1
ATOM 593 N N . ILE A 1 79 ? -1.641 3.631 1.641 1.00 84.56 79 ILE A N 1
ATOM 594 C CA . ILE A 1 79 ? -2.246 3.691 2.971 1.00 84.56 79 ILE A CA 1
ATOM 595 C C . ILE A 1 79 ? -1.266 4.378 3.929 1.00 84.56 79 ILE A C 1
ATOM 597 O O . ILE A 1 79 ? -0.160 3.891 4.168 1.00 84.56 79 ILE A O 1
ATOM 601 N N . ASP A 1 80 ? -1.696 5.500 4.503 1.00 85.75 80 ASP A N 1
ATOM 602 C CA . ASP A 1 80 ? -0.958 6.227 5.535 1.00 85.75 80 ASP A CA 1
ATOM 603 C C . ASP A 1 80 ? -1.157 5.547 6.900 1.00 85.75 80 ASP A C 1
ATOM 605 O O . ASP A 1 80 ? -2.098 5.832 7.648 1.00 85.75 80 ASP A O 1
ATOM 609 N N . PHE A 1 81 ? -0.280 4.58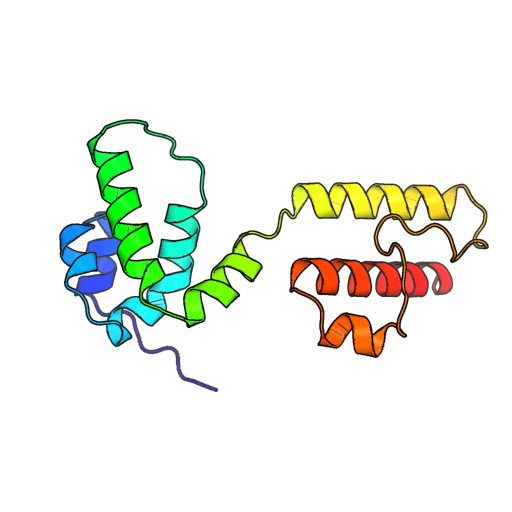8 7.200 1.00 87.44 81 PHE A N 1
ATOM 610 C CA . PHE A 1 81 ? -0.286 3.884 8.482 1.00 87.44 81 PHE A CA 1
ATOM 611 C C . PHE A 1 81 ? -0.027 4.807 9.683 1.00 87.44 81 PHE A C 1
ATOM 613 O O . PHE A 1 81 ? -0.752 4.660 10.665 1.00 87.44 81 PHE A O 1
ATOM 620 N N . PRO A 1 82 ? 0.925 5.763 9.645 1.00 87.75 82 PRO A N 1
ATOM 621 C CA . PRO A 1 82 ? 1.101 6.726 10.733 1.00 87.75 82 PRO A CA 1
ATOM 622 C C . PRO A 1 82 ? -0.166 7.522 11.075 1.00 87.75 82 PRO A C 1
ATOM 624 O O . PRO A 1 82 ? -0.517 7.643 12.252 1.00 87.75 82 PRO A O 1
ATOM 627 N N . ALA A 1 83 ? -0.883 8.035 10.071 1.00 88.00 83 ALA A N 1
ATOM 628 C CA . ALA A 1 83 ? -2.147 8.733 10.303 1.00 88.00 83 ALA A CA 1
ATOM 629 C C . ALA A 1 83 ? -3.216 7.788 10.875 1.00 88.00 83 ALA A C 1
ATOM 631 O O . ALA A 1 83 ? -3.895 8.133 11.844 1.00 88.00 83 ALA A O 1
ATOM 632 N N . LEU A 1 84 ? -3.326 6.572 10.327 1.00 89.81 84 LEU A N 1
ATOM 633 C CA . LEU A 1 84 ? -4.256 5.553 10.818 1.00 89.81 84 LEU A CA 1
ATOM 634 C C . LEU A 1 84 ? -3.976 5.170 12.281 1.00 89.81 84 LEU A C 1
ATOM 636 O O . LEU A 1 84 ? -4.905 5.048 13.076 1.00 89.81 84 LEU A O 1
ATOM 640 N N . GLU A 1 85 ? -2.707 5.020 12.658 1.00 90.75 85 GLU A N 1
ATOM 641 C CA . GLU A 1 85 ? -2.291 4.729 14.031 1.00 90.75 85 GLU A CA 1
ATOM 642 C C . GLU A 1 85 ? -2.666 5.869 14.987 1.00 90.75 85 GLU A C 1
ATOM 644 O O . GLU A 1 85 ? -3.166 5.623 16.089 1.00 90.75 85 GLU A O 1
ATOM 649 N N . ALA A 1 86 ? -2.462 7.122 14.569 1.00 90.50 86 ALA A N 1
ATOM 650 C CA . ALA A 1 86 ? -2.860 8.284 15.355 1.00 90.50 86 ALA A CA 1
ATOM 651 C C . ALA A 1 86 ? -4.376 8.303 15.607 1.00 90.50 86 ALA A C 1
ATOM 653 O O . ALA A 1 86 ? -4.808 8.597 16.724 1.00 90.50 86 ALA A O 1
ATOM 654 N N . ASP A 1 87 ? -5.181 7.951 14.603 1.00 90.12 87 ASP A N 1
ATOM 655 C CA . ASP A 1 87 ? -6.637 7.880 14.731 1.00 90.12 87 ASP A CA 1
ATOM 656 C C . ASP A 1 87 ? -7.082 6.729 15.649 1.00 90.12 87 ASP A C 1
ATOM 658 O O . ASP A 1 87 ? -7.930 6.933 16.517 1.00 90.12 87 ASP A O 1
ATOM 662 N N . VAL A 1 88 ? -6.450 5.552 15.553 1.00 90.12 88 VAL A N 1
ATOM 663 C CA . VAL A 1 88 ? -6.693 4.414 16.464 1.00 90.12 88 VAL A CA 1
ATOM 664 C C . VAL A 1 88 ? -6.374 4.779 17.915 1.00 90.12 88 VAL A C 1
ATOM 666 O O . VAL A 1 88 ? -7.149 4.471 18.821 1.00 90.12 88 VAL A O 1
ATOM 669 N N . LYS A 1 89 ? -5.257 5.473 18.160 1.00 89.88 89 LYS A N 1
ATOM 670 C CA . LYS A 1 89 ? -4.881 5.925 19.508 1.00 89.88 89 LYS A CA 1
ATOM 671 C C . LYS A 1 89 ? -5.894 6.917 20.079 1.00 89.88 89 LYS A C 1
ATOM 673 O O . LYS A 1 89 ? -6.243 6.816 21.256 1.00 89.88 89 LYS A O 1
ATOM 678 N N . LYS A 1 90 ? -6.388 7.854 19.263 1.00 88.81 90 LYS A N 1
ATOM 679 C CA 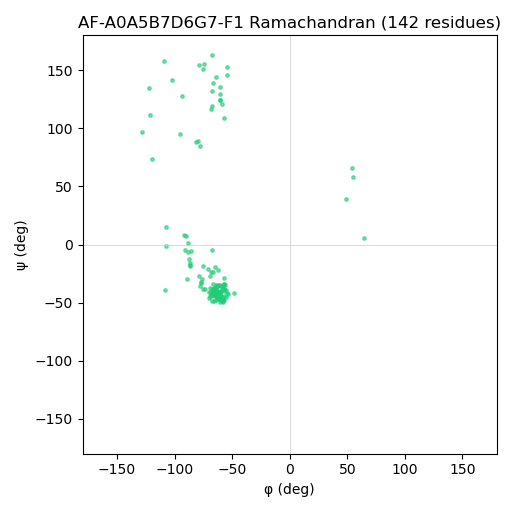. LYS A 1 90 ? -7.453 8.787 19.674 1.00 88.81 90 LYS A CA 1
ATOM 680 C C . LYS A 1 90 ? -8.738 8.039 20.025 1.00 88.81 90 LYS A C 1
ATOM 682 O O . LYS A 1 90 ? -9.316 8.308 21.073 1.00 88.81 90 LYS A O 1
ATOM 687 N N . GLU A 1 91 ? -9.141 7.081 19.193 1.00 86.81 91 GLU A N 1
ATOM 688 C CA . GLU A 1 91 ? -10.321 6.241 19.420 1.00 86.81 91 GLU A CA 1
ATOM 689 C C . GLU A 1 91 ? -10.227 5.473 20.749 1.00 86.81 91 GLU A C 1
ATOM 691 O O . GLU A 1 91 ? -11.153 5.496 21.560 1.00 86.81 91 GLU A O 1
ATOM 696 N N . GLN A 1 92 ? -9.084 4.834 21.016 1.00 86.69 92 GLN A N 1
ATOM 697 C CA . GLN A 1 92 ? -8.840 4.123 22.275 1.00 86.69 92 GLN A CA 1
ATOM 698 C C . GLN A 1 92 ? -8.932 5.055 23.490 1.00 86.69 92 GLN A C 1
ATOM 700 O O . GLN A 1 92 ? -9.576 4.715 24.483 1.00 86.69 92 GLN A O 1
ATOM 705 N N . GLN A 1 93 ? -8.328 6.245 23.414 1.00 85.31 93 GLN A N 1
ATOM 706 C CA . GLN A 1 93 ? -8.398 7.235 24.493 1.00 85.31 93 GLN A CA 1
ATOM 707 C C . GLN A 1 93 ? -9.825 7.738 24.729 1.00 85.31 93 GLN A C 1
ATOM 709 O O . GLN A 1 93 ? -10.221 7.929 25.879 1.00 85.31 93 GLN A O 1
ATOM 714 N N . LEU A 1 94 ? -10.596 7.958 23.662 1.00 81.75 94 LEU A N 1
ATOM 715 C CA . LEU A 1 94 ? -11.985 8.398 23.755 1.00 81.75 94 LEU A CA 1
ATOM 716 C C . LEU A 1 94 ? -12.828 7.358 24.503 1.00 81.75 94 LEU A C 1
ATOM 718 O O . LEU A 1 94 ? -13.519 7.690 25.466 1.00 81.75 94 LEU A O 1
ATOM 722 N N . ARG A 1 95 ? -12.682 6.083 24.133 1.00 78.25 95 ARG A N 1
ATOM 723 C CA . ARG A 1 95 ? -13.403 4.961 24.753 1.00 78.25 95 ARG A CA 1
ATOM 724 C C . ARG A 1 95 ? -13.048 4.760 26.229 1.00 78.25 95 ARG A C 1
ATOM 726 O O . ARG A 1 95 ? -13.932 4.442 27.019 1.00 78.25 95 ARG A O 1
ATOM 733 N N . GLN A 1 96 ? -11.795 5.010 26.620 1.00 76.12 96 GLN A N 1
ATOM 734 C CA . GLN A 1 96 ? -11.374 4.985 28.028 1.00 76.12 96 GLN A CA 1
ATOM 735 C C . GLN A 1 96 ? -11.968 6.142 28.846 1.00 76.12 96 GLN A C 1
ATOM 737 O O . GLN A 1 96 ? -12.326 5.956 30.006 1.00 76.12 96 GLN A O 1
ATOM 742 N N . LYS A 1 97 ? -12.080 7.341 28.258 1.00 72.19 97 LYS A N 1
ATOM 743 C CA . LYS A 1 97 ? -12.573 8.546 28.951 1.00 72.19 97 LYS A CA 1
ATOM 744 C C . LYS A 1 97 ? -14.093 8.581 29.115 1.00 72.19 97 LYS A C 1
ATOM 746 O O . LYS A 1 97 ? -14.571 9.133 30.099 1.00 72.19 97 LYS A O 1
ATOM 751 N N . LEU A 1 98 ? -14.845 8.019 28.169 1.00 60.12 98 LEU A N 1
ATOM 752 C CA . LEU A 1 98 ? -16.312 8.105 28.133 1.00 60.12 98 LEU A CA 1
ATOM 753 C C . LEU A 1 98 ? -17.053 6.979 28.863 1.00 60.12 98 LEU A C 1
ATOM 755 O O . LEU A 1 98 ? -18.275 6.927 28.771 1.00 60.12 98 LEU A O 1
ATOM 759 N N . GLY A 1 99 ? -16.368 6.093 29.594 1.00 55.78 99 GLY A N 1
ATOM 760 C CA . GLY A 1 99 ? -17.051 5.038 30.348 1.00 55.78 99 GLY A CA 1
ATOM 761 C C . GLY A 1 99 ? -17.967 4.188 29.457 1.00 55.78 99 GLY A C 1
ATOM 762 O O . GLY A 1 99 ? -19.171 4.135 29.671 1.00 55.78 99 GLY A O 1
ATOM 763 N N . GLY A 1 100 ? -17.402 3.569 28.417 1.00 52.78 100 GLY A N 1
ATOM 764 C CA . GLY A 1 100 ? -17.977 2.398 27.738 1.00 52.78 100 GLY A CA 1
ATOM 765 C C . GLY A 1 100 ? -19.315 2.536 26.989 1.00 52.78 100 GLY A C 1
ATOM 766 O O . GLY A 1 100 ? -19.824 1.515 26.539 1.00 52.78 100 GLY A O 1
ATOM 767 N N . GLY A 1 101 ? -19.907 3.729 26.842 1.00 52.34 101 GLY A N 1
ATOM 768 C CA . GLY A 1 101 ? -21.321 3.835 26.433 1.00 52.34 101 GLY A CA 1
ATOM 769 C C . GLY A 1 101 ? -21.642 4.335 25.019 1.00 52.34 101 GLY A C 1
ATOM 770 O O . GLY A 1 101 ? -22.573 3.826 24.396 1.00 52.34 101 GLY A O 1
ATOM 771 N N . ASN A 1 102 ? -20.927 5.331 24.486 1.00 50.94 102 ASN A N 1
ATOM 772 C CA . ASN A 1 102 ? -21.378 6.007 23.262 1.00 50.94 102 ASN A CA 1
ATOM 773 C C . ASN A 1 102 ? -20.743 5.426 21.992 1.00 50.94 102 ASN A C 1
ATOM 775 O O . ASN A 1 102 ? -19.680 5.851 21.553 1.00 50.94 102 ASN A O 1
ATOM 779 N N . GLN A 1 103 ? -21.462 4.496 21.359 1.00 55.62 103 GLN A N 1
ATOM 780 C CA . GLN A 1 103 ? -21.164 3.948 20.026 1.00 55.62 103 GLN A CA 1
ATOM 781 C C . GLN A 1 103 ? -21.337 4.971 18.877 1.00 55.62 103 GLN A C 1
ATOM 783 O O . GLN A 1 103 ? -21.050 4.651 17.728 1.00 55.62 103 GLN A O 1
ATOM 788 N N . GLY A 1 104 ? -21.825 6.185 19.165 1.00 56.59 104 GLY A N 1
ATOM 789 C CA . GLY A 1 104 ? -22.169 7.197 18.156 1.00 56.59 104 GLY A CA 1
ATOM 790 C C . GLY A 1 104 ? -21.025 8.112 17.701 1.00 56.59 104 GLY A C 1
ATOM 791 O O . GLY A 1 104 ? -21.140 8.725 16.645 1.00 56.59 104 GLY A O 1
ATOM 792 N N . GLU A 1 105 ? -19.925 8.201 18.453 1.00 62.84 105 GLU A N 1
ATOM 793 C CA . GLU A 1 105 ? -18.787 9.080 18.141 1.00 62.84 105 GLU A CA 1
ATOM 794 C C . GLU A 1 105 ? -17.512 8.252 17.938 1.00 62.84 105 GLU A C 1
ATOM 796 O O . GLU A 1 105 ? -16.634 8.219 18.796 1.00 62.84 105 GLU A O 1
ATOM 801 N N . SER A 1 106 ? -17.412 7.546 16.807 1.00 72.69 106 SER A N 1
ATOM 802 C CA . SER A 1 106 ? -16.155 6.904 16.407 1.00 72.69 106 SER A CA 1
ATOM 803 C C . SER A 1 106 ? -15.350 7.821 15.490 1.00 72.69 106 SER A C 1
ATOM 805 O O . SER A 1 106 ? -15.825 8.296 14.457 1.00 72.69 106 SER A O 1
ATOM 807 N N . VAL A 1 107 ? -14.086 8.032 15.842 1.00 80.50 107 VAL A N 1
ATOM 808 C CA . VAL A 1 107 ? -13.093 8.716 15.008 1.00 80.50 107 VAL A CA 1
ATOM 809 C C . VAL A 1 107 ? -12.785 7.880 13.763 1.00 80.50 107 VAL A C 1
ATOM 811 O O . VAL A 1 107 ? -12.567 8.435 12.686 1.00 80.50 107 VAL A O 1
ATOM 814 N N . LEU A 1 108 ? -12.807 6.548 13.891 1.00 80.56 108 LEU A N 1
ATOM 815 C CA . LEU A 1 108 ? -12.514 5.615 12.798 1.00 80.56 108 LEU A CA 1
ATOM 816 C C . LEU A 1 108 ? -13.691 5.461 11.828 1.00 80.56 108 LEU A C 1
ATOM 818 O O . LEU A 1 108 ? -13.483 5.319 10.618 1.00 80.56 108 LEU A O 1
ATOM 822 N N . VAL A 1 109 ? -14.918 5.505 12.348 1.00 80.00 109 VAL A N 1
ATOM 823 C CA . VAL A 1 109 ? -16.142 5.236 11.589 1.00 80.00 109 VAL A CA 1
ATOM 824 C C . VAL A 1 109 ? -17.136 6.373 11.788 1.00 80.00 109 VAL A C 1
ATOM 826 O O . VAL A 1 109 ? -17.899 6.412 12.744 1.00 80.00 109 VAL A O 1
ATOM 829 N N . GLN A 1 110 ? -17.141 7.300 10.835 1.00 71.62 110 GLN A N 1
ATOM 830 C CA . GLN A 1 110 ? -18.129 8.377 10.764 1.00 71.62 110 GLN A CA 1
ATOM 831 C C . GLN A 1 110 ? -19.177 8.056 9.695 1.00 71.62 110 GLN A C 1
ATOM 833 O O . GLN A 1 110 ? -18.815 7.549 8.627 1.00 71.62 110 GLN A O 1
ATOM 838 N N . ASN A 1 111 ? -20.443 8.385 9.977 1.00 66.00 111 ASN A N 1
ATOM 839 C CA . ASN A 1 111 ? -21.587 8.308 9.058 1.00 66.00 111 ASN A CA 1
ATOM 840 C C . ASN A 1 111 ? -21.791 6.929 8.415 1.00 66.00 111 ASN A C 1
ATOM 842 O O . ASN A 1 111 ? -21.656 6.766 7.203 1.00 66.00 111 ASN A O 1
ATOM 846 N N . LEU A 1 112 ? -22.130 5.932 9.230 1.00 70.88 112 LEU A N 1
ATOM 847 C CA . LEU A 1 112 ? -22.500 4.612 8.734 1.00 70.88 112 LEU A CA 1
ATOM 848 C C . LEU A 1 112 ? -23.946 4.639 8.199 1.00 70.88 112 LEU A C 1
ATOM 850 O O . LEU A 1 112 ? -24.896 4.390 8.936 1.00 70.88 112 LEU A O 1
ATOM 854 N N . ALA A 1 113 ? -24.119 5.038 6.936 1.00 66.44 113 ALA A N 1
ATOM 855 C CA . ALA A 1 113 ? -25.442 5.156 6.315 1.00 66.44 113 ALA A CA 1
ATOM 856 C C . ALA A 1 113 ? -26.058 3.783 5.999 1.00 66.44 113 ALA A C 1
ATOM 858 O O . ALA A 1 113 ? -27.257 3.586 6.185 1.00 66.44 113 ALA A O 1
ATOM 859 N N . ASN A 1 114 ? -25.228 2.831 5.563 1.00 65.31 114 ASN A N 1
ATOM 860 C CA . ASN A 1 114 ? -25.607 1.436 5.358 1.00 65.31 114 ASN A CA 1
ATOM 861 C C . ASN A 1 114 ? -24.948 0.546 6.420 1.00 65.31 114 ASN A C 1
ATOM 863 O O . ASN A 1 114 ? -23.939 0.919 7.007 1.00 65.31 114 ASN A O 1
ATOM 867 N N . GLY A 1 115 ? -25.498 -0.640 6.688 1.00 78.50 115 GLY A N 1
ATOM 868 C CA . GLY A 1 115 ? -24.917 -1.562 7.673 1.00 78.50 115 GLY A CA 1
ATOM 869 C C . GLY A 1 115 ? -23.437 -1.892 7.401 1.00 78.50 115 GLY A C 1
ATOM 870 O O . GLY A 1 115 ? -22.995 -1.895 6.251 1.00 78.50 115 GLY A O 1
ATOM 871 N N . LEU A 1 116 ? -22.684 -2.222 8.461 1.00 81.06 116 LEU A N 1
ATOM 872 C CA . LEU A 1 116 ? -21.223 -2.434 8.437 1.00 81.06 116 LEU A CA 1
ATOM 873 C C . LEU A 1 116 ? -20.737 -3.357 7.309 1.00 81.06 116 LEU A C 1
ATOM 875 O O . LEU A 1 116 ? -19.724 -3.068 6.678 1.00 81.06 116 LEU A O 1
ATOM 879 N N . ALA A 1 117 ? -21.456 -4.452 7.048 1.00 83.44 117 ALA A N 1
ATOM 880 C CA . ALA A 1 117 ? -21.081 -5.428 6.027 1.00 83.44 117 ALA A CA 1
ATOM 881 C C . ALA A 1 117 ? -21.087 -4.829 4.611 1.00 83.44 117 ALA A C 1
ATOM 883 O O . ALA A 1 117 ? -20.121 -4.988 3.869 1.00 83.44 117 ALA A O 1
ATOM 884 N N . LEU A 1 118 ? -22.139 -4.082 4.262 1.00 85.06 118 LEU A N 1
ATOM 885 C CA . LEU A 1 118 ? -22.270 -3.480 2.935 1.00 85.06 118 LEU A CA 1
ATOM 886 C C . LEU A 1 118 ? -21.253 -2.350 2.736 1.00 85.06 118 LEU A C 1
ATOM 888 O O . LEU A 1 118 ? -20.631 -2.247 1.680 1.00 85.06 118 LEU A O 1
ATOM 892 N N . GLU A 1 119 ? -21.042 -1.534 3.771 1.00 85.00 119 GLU A N 1
ATOM 893 C CA . GLU A 1 119 ? -20.007 -0.499 3.754 1.00 85.00 119 GLU A CA 1
ATOM 894 C C . GLU A 1 119 ? -18.619 -1.118 3.570 1.00 85.00 119 GLU A C 1
ATOM 896 O O . GLU A 1 119 ? -17.836 -0.623 2.765 1.00 85.00 119 GLU A O 1
ATOM 901 N N . PHE A 1 120 ? -18.311 -2.229 4.242 1.00 86.81 120 PHE A N 1
ATOM 902 C CA . PHE A 1 120 ? -17.029 -2.913 4.083 1.00 86.81 120 PHE A CA 1
ATOM 903 C C . PHE A 1 120 ? -16.820 -3.431 2.653 1.00 86.81 120 PHE A C 1
ATOM 905 O O . PHE A 1 120 ? -15.757 -3.216 2.066 1.00 86.81 120 PHE A O 1
ATOM 912 N N . GLU A 1 121 ? -17.826 -4.074 2.062 1.00 86.50 121 GLU A N 1
ATOM 913 C CA . GLU A 1 121 ? -17.735 -4.635 0.710 1.00 86.50 121 GLU A CA 1
ATOM 914 C C . GLU A 1 121 ? -17.532 -3.561 -0.366 1.00 86.50 121 GLU A C 1
ATOM 916 O O . GLU A 1 121 ? -16.713 -3.748 -1.267 1.00 86.50 121 GLU A O 1
ATOM 921 N N . CYS A 1 122 ? -18.192 -2.410 -0.243 1.00 84.38 122 CYS A N 1
ATOM 922 C CA . CYS A 1 122 ? -18.117 -1.324 -1.226 1.00 84.38 122 CYS A CA 1
ATOM 923 C C . CYS A 1 122 ? -16.955 -0.340 -0.996 1.00 84.38 122 CYS A C 1
ATOM 925 O O . CYS A 1 122 ? -16.660 0.477 -1.867 1.00 84.38 122 CYS A O 1
ATOM 927 N N . SER A 1 123 ? -16.298 -0.402 0.164 1.00 85.12 123 SER A N 1
ATOM 928 C CA . SER A 1 123 ? -15.253 0.546 0.560 1.00 85.12 123 SER A CA 1
ATOM 929 C C . SER A 1 123 ? -13.888 0.279 -0.074 1.00 85.12 123 SER A C 1
ATOM 931 O O . SER A 1 123 ? -13.517 -0.857 -0.380 1.00 85.12 123 SER A O 1
ATOM 933 N N . ASP A 1 124 ? -13.086 1.339 -0.179 1.00 86.25 124 ASP A N 1
ATOM 934 C CA . ASP A 1 124 ? -11.669 1.253 -0.517 1.00 86.25 124 ASP A CA 1
ATOM 935 C C . ASP A 1 124 ? -10.849 0.568 0.605 1.00 86.25 124 ASP A C 1
ATOM 937 O O . ASP A 1 124 ? -11.307 0.465 1.752 1.00 86.25 124 ASP A O 1
ATOM 941 N N . PRO A 1 125 ? -9.616 0.101 0.320 1.00 86.38 125 PRO A N 1
ATOM 942 C CA . PRO A 1 125 ? -8.797 -0.608 1.303 1.00 86.38 125 PRO A CA 1
ATOM 943 C C . PRO A 1 125 ? -8.545 0.160 2.609 1.00 86.38 125 PRO A C 1
ATOM 945 O O . PRO A 1 125 ? -8.510 -0.453 3.677 1.00 86.38 125 PRO A O 1
ATOM 948 N N . THR A 1 126 ? -8.409 1.488 2.552 1.00 87.38 126 THR A N 1
ATOM 949 C CA . THR A 1 126 ? -8.153 2.317 3.740 1.00 87.38 126 THR A CA 1
ATOM 950 C C . THR A 1 126 ? -9.387 2.365 4.632 1.00 87.38 126 THR A C 1
ATOM 952 O O . THR A 1 126 ? -9.295 2.162 5.846 1.00 87.38 126 THR A O 1
ATOM 955 N N . ARG A 1 127 ? -10.569 2.588 4.044 1.00 87.56 127 ARG A N 1
ATOM 956 C CA . ARG A 1 127 ? -11.835 2.596 4.787 1.00 87.56 127 ARG A CA 1
ATOM 957 C C . ARG A 1 127 ? -12.171 1.217 5.354 1.00 87.56 127 ARG A C 1
ATOM 959 O O . ARG A 1 127 ? -12.590 1.141 6.508 1.00 87.56 127 ARG A O 1
ATOM 966 N N . ARG A 1 128 ? -11.899 0.132 4.620 1.00 90.56 128 ARG A N 1
ATOM 967 C CA . ARG A 1 128 ? -12.031 -1.249 5.128 1.00 90.56 128 ARG A CA 1
ATOM 968 C C . ARG A 1 128 ? -11.196 -1.493 6.384 1.00 90.56 128 ARG A C 1
ATOM 970 O O . ARG A 1 128 ? -11.708 -2.061 7.345 1.00 90.56 128 ARG A O 1
ATOM 977 N N . LEU A 1 129 ? -9.941 -1.033 6.406 1.00 90.69 129 LEU A N 1
ATOM 978 C CA . LEU A 1 129 ? -9.088 -1.137 7.596 1.00 90.69 129 LEU A CA 1
ATOM 979 C C . LEU A 1 129 ? -9.663 -0.359 8.781 1.00 90.69 129 LEU A C 1
ATOM 981 O O . LEU A 1 129 ? -9.690 -0.883 9.889 1.00 90.69 129 LEU A O 1
ATOM 985 N N . ARG A 1 130 ? -10.155 0.864 8.558 1.00 90.75 130 ARG A N 1
ATOM 986 C CA . ARG A 1 130 ? -10.779 1.672 9.619 1.00 90.75 130 ARG A CA 1
ATOM 987 C C . ARG A 1 130 ? -12.014 0.993 10.216 1.00 90.75 130 ARG A C 1
ATOM 989 O O . ARG A 1 130 ? -12.136 0.947 11.437 1.00 90.75 130 ARG A O 1
ATOM 996 N N . LEU A 1 131 ? -12.881 0.430 9.370 1.00 90.12 131 LEU A N 1
ATOM 997 C CA . LEU A 1 131 ? -14.057 -0.338 9.799 1.00 90.12 131 LEU A CA 1
ATOM 998 C C . LEU A 1 131 ? -13.646 -1.557 10.638 1.00 90.12 131 LEU A C 1
ATOM 1000 O O . LEU A 1 131 ? -14.140 -1.733 11.749 1.00 90.12 131 LEU A O 1
ATOM 1004 N N . LEU A 1 132 ? -12.688 -2.350 10.147 1.00 91.38 132 LEU A N 1
ATOM 1005 C CA . LEU A 1 132 ? -12.184 -3.528 10.856 1.00 91.38 132 LEU A CA 1
ATOM 1006 C C . LEU A 1 132 ? -11.570 -3.168 12.215 1.00 91.38 132 LEU A C 1
ATOM 1008 O O . LEU A 1 132 ? -11.832 -3.840 13.208 1.00 91.38 132 LEU A O 1
ATOM 1012 N N . LEU A 1 133 ? -10.751 -2.114 12.268 1.00 91.12 133 LEU A N 1
ATOM 1013 C CA . LEU A 1 133 ? -10.103 -1.666 13.500 1.00 91.12 133 LEU A CA 1
ATOM 1014 C C . LEU A 1 133 ? -11.121 -1.161 14.525 1.00 91.12 133 LEU A C 1
ATOM 1016 O O . LEU A 1 133 ? -10.963 -1.443 15.708 1.00 91.12 133 LEU A O 1
ATOM 1020 N N . SER A 1 134 ? -12.180 -0.471 14.093 1.00 87.81 134 SER A N 1
ATOM 1021 C CA . SER A 1 134 ? -13.269 -0.057 14.986 1.00 87.81 134 SER A CA 1
ATOM 1022 C C . SER A 1 134 ? -13.951 -1.253 15.652 1.00 87.81 134 SER A C 1
ATOM 1024 O O . SER A 1 134 ? -14.102 -1.269 16.875 1.00 87.81 134 SER A O 1
ATOM 1026 N N . GLU A 1 135 ? -14.306 -2.275 14.869 1.00 87.31 135 GLU A N 1
ATOM 1027 C CA . GLU A 1 135 ? -14.921 -3.500 15.394 1.00 87.31 135 GLU A CA 1
ATOM 1028 C C . GLU A 1 135 ? -13.961 -4.277 16.299 1.00 87.31 135 GLU A C 1
ATOM 1030 O O . GLU A 1 135 ? -14.340 -4.724 17.381 1.00 87.31 135 GLU A O 1
ATOM 1035 N N . LEU A 1 136 ? -12.686 -4.382 15.914 1.00 89.06 136 LEU A N 1
ATOM 1036 C CA . LEU A 1 136 ? -11.671 -5.049 16.726 1.00 89.06 136 LEU A CA 1
ATOM 1037 C C . LEU A 1 136 ? -11.514 -4.373 18.095 1.00 89.06 136 LEU A C 1
ATOM 1039 O O . LEU A 1 136 ? -11.488 -5.057 19.115 1.00 89.06 136 LEU A O 1
ATOM 1043 N N . LEU A 1 137 ? -11.447 -3.039 18.132 1.00 86.31 137 LEU A N 1
ATOM 1044 C CA . LEU A 1 137 ? -11.368 -2.280 19.383 1.00 86.31 137 LEU A CA 1
ATOM 1045 C C . LEU A 1 137 ? -12.618 -2.458 20.249 1.00 86.31 137 LEU A C 1
ATOM 1047 O O . LEU A 1 137 ? -12.505 -2.491 21.474 1.00 86.31 137 LEU A O 1
ATOM 1051 N N . LEU A 1 138 ? -13.796 -2.576 19.631 1.00 82.62 138 LEU A N 1
ATOM 1052 C CA . LEU A 1 138 ? -15.047 -2.845 20.336 1.00 82.62 138 LEU A CA 1
ATOM 1053 C C . LEU A 1 138 ? -15.014 -4.220 21.007 1.00 82.62 138 LEU A C 1
ATOM 1055 O O . LEU A 1 138 ? -15.299 -4.315 22.198 1.00 82.62 138 LEU A O 1
ATOM 1059 N N . VAL A 1 139 ? -14.602 -5.260 20.281 1.00 85.50 139 VAL A N 1
ATOM 1060 C CA . VAL A 1 139 ? -14.452 -6.614 20.838 1.00 85.50 139 VAL A CA 1
ATOM 1061 C C . VAL A 1 139 ? -13.404 -6.633 21.950 1.00 85.50 139 VAL A C 1
ATOM 1063 O O . VAL A 1 139 ? -13.652 -7.181 23.02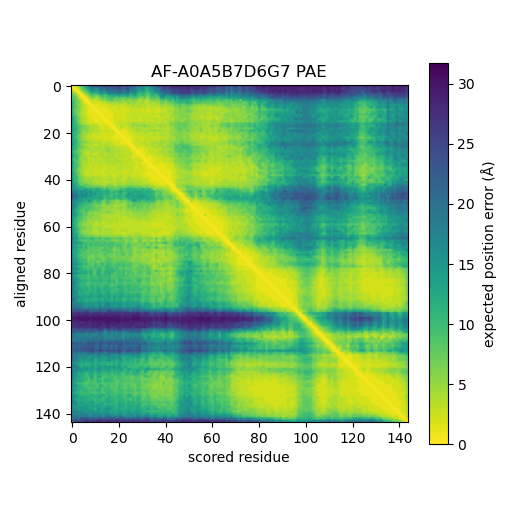0 1.00 85.50 139 VAL A O 1
ATOM 1066 N N . MET A 1 140 ? -12.249 -5.992 21.746 1.00 83.81 140 MET A N 1
ATOM 1067 C CA . MET A 1 140 ? -11.201 -5.911 22.770 1.00 83.81 140 MET A CA 1
ATOM 1068 C C . MET A 1 140 ? -11.690 -5.240 24.058 1.00 83.81 140 MET A C 1
ATOM 1070 O O . MET A 1 140 ? -11.297 -5.665 25.139 1.00 83.81 140 MET A O 1
ATOM 1074 N N . ALA A 1 141 ? -12.556 -4.229 23.960 1.00 77.94 141 ALA A N 1
ATOM 1075 C CA . ALA A 1 141 ? -13.129 -3.557 25.123 1.00 77.94 141 ALA A CA 1
ATOM 1076 C C . ALA A 1 141 ? -14.149 -4.415 25.894 1.00 77.94 141 ALA A C 1
ATOM 1078 O O . ALA A 1 141 ? -14.401 -4.130 27.056 1.00 77.94 141 ALA A O 1
ATOM 1079 N N . GLN A 1 142 ? -14.739 -5.439 25.269 1.00 77.69 142 GLN A N 1
ATOM 1080 C CA . GLN A 1 142 ? -15.663 -6.378 25.922 1.00 77.69 142 GLN A CA 1
ATOM 1081 C C . GLN A 1 142 ? -14.948 -7.557 26.597 1.00 77.69 142 GLN A C 1
ATOM 1083 O O . GLN A 1 142 ? -15.547 -8.254 27.412 1.00 77.69 142 GLN A O 1
ATOM 1088 N N . LEU A 1 143 ? -13.693 -7.818 26.217 1.00 71.25 143 LEU A N 1
ATOM 1089 C CA . LEU A 1 143 ? -12.874 -8.911 26.752 1.00 71.25 143 LEU A CA 1
ATOM 1090 C C . LEU A 1 143 ? -12.072 -8.515 28.005 1.00 71.25 143 LEU A C 1
ATOM 1092 O O . LEU A 1 143 ? -11.419 -9.379 28.592 1.00 71.25 143 LEU A O 1
ATOM 1096 N N . ILE A 1 144 ? -12.094 -7.234 28.380 1.00 54.59 144 ILE A N 1
ATOM 1097 C CA . ILE A 1 144 ? -11.451 -6.659 29.572 1.00 54.59 144 ILE A CA 1
ATOM 1098 C C . ILE A 1 144 ? -12.536 -6.360 30.603 1.00 54.59 144 ILE A C 1
ATOM 1100 O O . 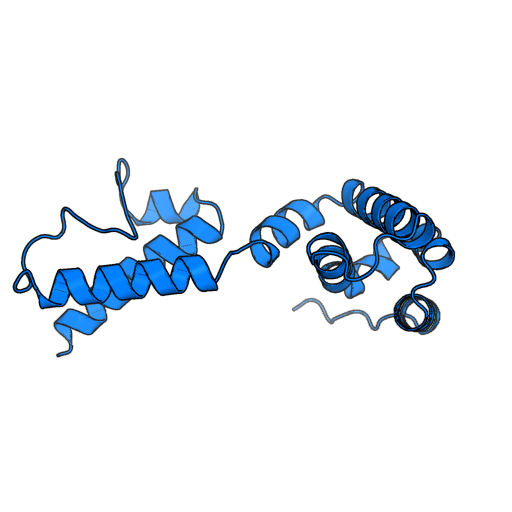ILE A 1 144 ? -12.309 -6.688 31.788 1.00 54.59 144 ILE A O 1
#